Protein AF-R5MRR4-F1 (afdb_monomer_lite)

Secondary structure (DSSP, 8-state):
----GGG-S-TTS-------SSGGGS--SS-TTTS----SS---B--HHHHHHHT-SSS----STT--SS-EEEEEE---BTTB--EEEE-TTS---S-----TTPEE-B-----GGGEEE--SBTTB--EE---

pLDDT: mean 78.85, std 11.46, range [45.41, 94.5]

Structure (mmCIF, N/CA/C/O backbone):
data_AF-R5MRR4-F1
#
_entry.id   AF-R5MRR4-F1
#
loop_
_atom_site.group_PDB
_atom_site.id
_atom_site.type_symbol
_atom_site.label_atom_id
_atom_site.label_alt_id
_atom_site.label_comp_id
_atom_site.label_asym_id
_atom_site.label_entity_id
_atom_site.label_seq_id
_atom_site.pdbx_PDB_ins_code
_atom_site.Cartn_x
_atom_site.Cartn_y
_atom_site.Cartn_z
_atom_site.occupancy
_atom_site.B_iso_or_equiv
_atom_site.auth_seq_id
_atom_site.auth_comp_id
_atom_site.auth_asym_id
_atom_site.auth_atom_id
_atom_site.pdbx_PDB_model_num
ATOM 1 N N . MET A 1 1 ? 15.800 11.449 7.506 1.00 45.41 1 MET A N 1
ATOM 2 C CA . MET A 1 1 ? 15.275 10.850 6.259 1.00 45.41 1 MET A CA 1
ATOM 3 C C . MET A 1 1 ? 14.765 9.466 6.618 1.00 45.41 1 MET A C 1
ATOM 5 O O . MET A 1 1 ? 15.550 8.701 7.168 1.00 45.41 1 MET A O 1
ATOM 9 N N . ALA A 1 2 ? 13.479 9.173 6.418 1.00 48.56 2 ALA A N 1
ATOM 10 C CA . ALA A 1 2 ? 12.954 7.832 6.671 1.00 48.56 2 ALA A CA 1
ATOM 11 C C . ALA A 1 2 ? 13.490 6.893 5.582 1.00 48.56 2 ALA A C 1
ATOM 13 O O . ALA A 1 2 ? 13.188 7.091 4.407 1.00 48.56 2 ALA A O 1
ATOM 14 N N . ARG A 1 3 ? 14.345 5.940 5.970 1.00 58.59 3 ARG A N 1
ATOM 15 C CA . ARG A 1 3 ? 14.854 4.900 5.073 1.00 58.59 3 ARG A CA 1
ATOM 16 C C . ARG A 1 3 ? 13.958 3.682 5.216 1.00 58.59 3 ARG A C 1
ATOM 18 O O . ARG A 1 3 ? 13.829 3.166 6.322 1.00 58.59 3 ARG A O 1
ATOM 25 N N . GLY A 1 4 ? 13.326 3.278 4.124 1.00 64.81 4 GLY A N 1
ATOM 26 C CA . GLY A 1 4 ? 12.414 2.137 4.100 1.00 64.81 4 GLY A CA 1
ATOM 27 C C . GLY A 1 4 ? 12.980 0.971 3.292 1.00 64.81 4 GLY A C 1
ATOM 28 O O . GLY A 1 4 ? 14.066 1.090 2.718 1.00 64.81 4 GLY A O 1
ATOM 29 N N . PRO A 1 5 ? 12.234 -0.140 3.201 1.00 67.88 5 PRO A N 1
ATOM 30 C CA . PRO A 1 5 ? 12.628 -1.306 2.431 1.00 67.88 5 PRO A CA 1
ATOM 31 C C . PRO A 1 5 ? 13.101 -1.011 0.987 1.00 67.88 5 PRO A C 1
ATOM 33 O O . PRO A 1 5 ? 14.121 -1.491 0.510 1.00 67.88 5 PRO A O 1
ATOM 36 N N . TRP A 1 6 ? 12.442 -0.066 0.333 1.00 67.25 6 TRP A N 1
ATOM 37 C CA . TRP A 1 6 ? 12.743 0.470 -1.007 1.00 67.25 6 TRP A CA 1
ATOM 38 C C . TRP A 1 6 ? 14.176 0.978 -1.203 1.00 67.25 6 TRP A C 1
ATOM 40 O O . TRP A 1 6 ? 14.646 1.043 -2.335 1.00 67.25 6 TRP A O 1
ATOM 50 N N . ASP A 1 7 ? 14.853 1.394 -0.127 1.00 65.25 7 ASP A N 1
ATOM 51 C CA . ASP A 1 7 ? 16.182 2.016 -0.186 1.00 65.25 7 ASP A CA 1
ATOM 52 C C . ASP A 1 7 ? 17.320 0.988 0.006 1.00 65.25 7 ASP A C 1
ATOM 54 O O . ASP A 1 7 ? 18.492 1.363 0.130 1.00 65.25 7 ASP A O 1
ATOM 58 N N . GLY A 1 8 ? 16.979 -0.304 0.093 1.00 64.81 8 GLY A N 1
ATOM 59 C CA . GLY A 1 8 ? 17.925 -1.413 0.199 1.00 64.81 8 GLY A CA 1
ATOM 60 C C . GLY A 1 8 ? 18.519 -1.835 -1.148 1.00 64.81 8 GLY A C 1
ATOM 61 O O . GLY A 1 8 ? 17.961 -1.588 -2.213 1.00 64.81 8 GLY A O 1
ATOM 62 N N . SER A 1 9 ? 19.663 -2.521 -1.109 1.00 62.00 9 SER A N 1
ATOM 63 C CA . SER A 1 9 ? 20.333 -3.074 -2.296 1.00 62.00 9 SER A CA 1
ATOM 64 C C . SER A 1 9 ? 20.010 -4.552 -2.557 1.00 62.00 9 SER A C 1
ATOM 66 O O . SER A 1 9 ? 20.536 -5.131 -3.505 1.00 62.00 9 SER A O 1
ATOM 68 N N . SER A 1 10 ? 19.191 -5.203 -1.723 1.00 63.00 10 SER A N 1
ATOM 69 C CA . SER A 1 10 ? 18.895 -6.637 -1.839 1.00 63.00 10 SER A CA 1
ATOM 70 C C . SER A 1 10 ? 17.431 -6.937 -1.531 1.00 63.00 10 SER A C 1
ATOM 72 O O . SER A 1 10 ? 17.015 -6.972 -0.372 1.00 63.00 10 SER A O 1
ATOM 74 N N . TYR A 1 11 ? 16.669 -7.186 -2.594 1.00 56.47 11 TYR A N 1
ATOM 75 C CA . TYR A 1 11 ? 15.309 -7.711 -2.531 1.00 56.47 11 TYR A CA 1
ATOM 76 C C . TYR A 1 11 ? 15.333 -9.081 -1.825 1.00 56.47 11 TYR A C 1
ATOM 78 O O . TYR A 1 11 ? 16.017 -9.994 -2.284 1.00 56.47 11 TYR A O 1
ATOM 86 N N . GLY A 1 12 ? 14.653 -9.214 -0.680 1.00 56.34 12 GLY A N 1
ATOM 87 C CA . GLY A 1 12 ? 14.533 -10.479 0.066 1.00 56.34 12 GLY A CA 1
ATOM 88 C C . GLY A 1 12 ? 15.376 -10.624 1.342 1.00 56.34 12 GLY A C 1
ATOM 89 O O . GLY A 1 12 ? 15.115 -11.541 2.113 1.00 56.34 12 GLY A O 1
ATOM 90 N N . ASN A 1 13 ? 16.320 -9.719 1.632 1.00 59.84 13 ASN A N 1
ATOM 91 C CA . ASN A 1 13 ? 17.031 -9.689 2.927 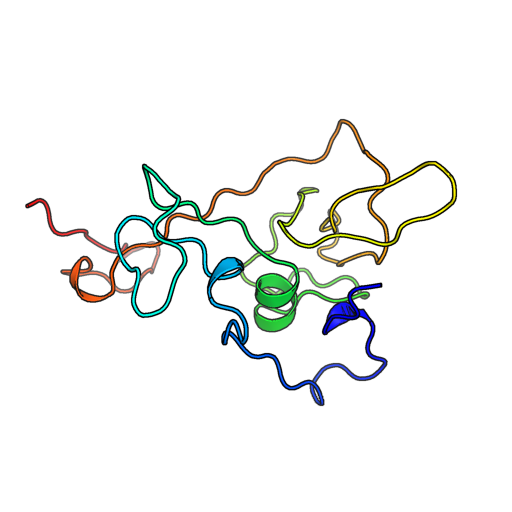1.00 59.84 13 ASN A CA 1
ATOM 92 C C . ASN A 1 13 ? 16.526 -8.553 3.832 1.00 59.84 13 ASN A C 1
ATOM 94 O O . ASN A 1 13 ? 17.285 -7.910 4.556 1.00 59.84 13 ASN A O 1
ATOM 98 N N . MET A 1 14 ? 15.237 -8.240 3.706 1.00 64.88 14 MET A N 1
ATOM 99 C CA . MET A 1 14 ? 14.631 -7.077 4.326 1.00 64.88 14 MET A CA 1
ATOM 100 C C . MET A 1 14 ? 13.556 -7.490 5.306 1.00 64.88 14 MET A C 1
ATOM 102 O O . MET A 1 14 ? 12.543 -8.074 4.926 1.00 64.88 14 MET A O 1
ATOM 106 N N . THR A 1 15 ? 13.772 -7.156 6.571 1.00 67.19 15 THR A N 1
ATOM 107 C CA . THR A 1 15 ? 12.759 -7.332 7.604 1.00 67.19 15 THR A CA 1
ATOM 108 C C . THR A 1 15 ? 11.761 -6.187 7.493 1.00 67.19 15 THR A C 1
ATOM 110 O O . THR A 1 15 ? 12.024 -5.080 7.961 1.00 67.19 15 THR A O 1
ATOM 113 N N . VAL A 1 16 ? 10.626 -6.441 6.845 1.00 66.56 16 VAL A N 1
ATOM 114 C CA . VAL A 1 16 ? 9.477 -5.530 6.882 1.00 66.56 16 VAL A CA 1
ATOM 115 C C . VAL A 1 16 ? 8.691 -5.826 8.156 1.00 66.56 16 VAL A C 1
ATOM 117 O O . VAL A 1 16 ? 8.388 -6.985 8.438 1.00 66.56 16 VAL A O 1
ATOM 120 N N . SER A 1 17 ? 8.384 -4.792 8.938 1.00 70.44 17 SER A N 1
ATOM 121 C CA . SER A 1 17 ? 7.574 -4.924 10.147 1.00 70.44 17 SER A CA 1
ATOM 122 C C . SER A 1 17 ? 6.334 -4.052 10.048 1.00 70.44 17 SER A C 1
ATOM 124 O O . SER A 1 17 ? 6.433 -2.866 9.760 1.00 70.44 17 SER A O 1
ATOM 126 N N . PHE A 1 18 ? 5.181 -4.629 10.372 1.00 70.88 18 PHE A N 1
ATOM 127 C CA . PHE A 1 18 ? 3.918 -3.904 10.532 1.00 70.88 18 PHE A CA 1
ATOM 128 C C . PHE A 1 18 ? 3.728 -3.350 11.951 1.00 70.88 18 PHE A C 1
ATOM 130 O O . PHE A 1 18 ? 2.624 -2.983 12.346 1.00 70.88 18 PHE A O 1
ATOM 137 N N . THR A 1 19 ? 4.788 -3.335 12.759 1.00 74.25 19 THR A N 1
ATOM 138 C CA . THR A 1 19 ? 4.733 -2.799 14.118 1.00 74.25 19 THR A CA 1
ATOM 139 C C . THR A 1 19 ? 5.020 -1.306 14.107 1.00 74.25 19 THR A C 1
ATOM 141 O O . THR A 1 19 ? 6.112 -0.896 13.713 1.00 74.25 19 THR A O 1
ATOM 144 N N . CYS A 1 20 ? 4.097 -0.503 14.627 1.00 73.12 20 CYS A N 1
ATOM 145 C CA . CYS A 1 20 ? 4.362 0.892 14.965 1.00 73.12 20 CYS A CA 1
ATOM 146 C C . CYS A 1 20 ? 5.041 0.940 16.347 1.00 73.12 20 CYS A C 1
ATOM 148 O O . CYS A 1 20 ? 4.392 0.610 17.340 1.00 73.12 20 CYS A O 1
ATOM 150 N N . PRO A 1 21 ? 6.333 1.310 16.452 1.00 80.69 21 PRO A N 1
ATOM 151 C CA . PRO A 1 21 ? 7.014 1.385 17.747 1.00 80.69 21 PRO A CA 1
ATOM 152 C C . PRO A 1 21 ? 6.512 2.561 18.591 1.00 80.69 21 PRO A C 1
ATOM 154 O O . PRO A 1 21 ? 6.629 2.536 19.813 1.00 80.69 21 PRO A O 1
ATOM 157 N N . GLN A 1 22 ? 5.972 3.590 17.938 1.00 83.38 22 GLN A N 1
ATOM 158 C CA . GLN A 1 22 ? 5.351 4.736 18.577 1.00 83.38 22 GLN A CA 1
ATOM 159 C C . GLN A 1 22 ? 3.841 4.691 18.351 1.00 83.38 22 GLN A C 1
ATOM 161 O O . GLN A 1 22 ? 3.359 4.484 17.238 1.00 83.38 22 GLN A O 1
ATOM 166 N N . GLN A 1 23 ? 3.088 4.898 19.425 1.00 84.56 23 GLN A N 1
ATOM 167 C CA . GLN A 1 23 ? 1.634 4.785 19.406 1.00 84.56 23 GLN A CA 1
ATOM 168 C C . GLN A 1 23 ? 0.956 5.897 18.589 1.00 84.56 23 GLN A C 1
ATOM 170 O O . GLN A 1 23 ? -0.098 5.675 17.995 1.00 84.56 23 GLN A O 1
ATOM 175 N N . ASN A 1 24 ? 1.568 7.084 18.520 1.00 86.50 24 ASN A N 1
ATOM 176 C CA . ASN A 1 24 ? 1.085 8.208 17.713 1.00 86.50 24 ASN A CA 1
ATOM 177 C C . ASN A 1 24 ? 1.092 7.911 16.201 1.00 86.50 24 ASN A C 1
ATOM 179 O O . ASN A 1 24 ? 0.290 8.508 15.485 1.00 86.50 24 ASN A O 1
ATOM 183 N N . ASP A 1 25 ? 1.929 6.976 15.742 1.00 81.44 25 ASP A N 1
ATOM 184 C CA . ASP A 1 25 ? 2.042 6.573 14.334 1.00 81.44 25 ASP A CA 1
ATOM 185 C C . ASP A 1 25 ? 1.028 5.478 13.940 1.00 81.44 25 ASP A C 1
ATOM 187 O O . ASP A 1 25 ? 0.841 5.190 12.757 1.00 81.44 25 ASP A O 1
ATOM 191 N N . ALA A 1 26 ? 0.335 4.879 14.916 1.00 85.38 26 ALA A N 1
ATOM 192 C CA . ALA A 1 26 ? -0.719 3.892 14.699 1.00 85.38 26 ALA A CA 1
ATOM 193 C C . ALA A 1 26 ? -2.099 4.572 14.656 1.00 85.38 26 ALA A C 1
ATOM 195 O O . ALA A 1 26 ? -2.816 4.668 15.658 1.00 85.38 26 ALA A O 1
ATOM 196 N N . PHE A 1 27 ? -2.477 5.055 13.471 1.00 84.38 27 PHE A N 1
ATOM 197 C CA . PHE A 1 27 ? -3.758 5.728 13.251 1.00 84.38 27 PHE A CA 1
ATOM 198 C C . PHE A 1 27 ? -4.943 4.778 13.429 1.00 84.38 27 PHE A C 1
ATOM 200 O O . PHE A 1 27 ? -5.120 3.819 12.681 1.00 84.38 27 PHE A O 1
ATOM 207 N N . THR A 1 28 ? -5.772 5.059 14.429 1.00 86.44 28 THR A N 1
ATOM 208 C CA . THR A 1 28 ? -6.913 4.217 14.814 1.00 86.44 28 THR A CA 1
ATOM 209 C C . THR A 1 28 ? -8.116 5.080 15.172 1.00 86.44 28 THR A C 1
ATOM 211 O O . THR A 1 28 ? -7.983 6.283 15.389 1.00 86.44 28 THR A O 1
ATOM 214 N N . VAL A 1 29 ? -9.303 4.467 15.207 1.00 89.38 29 VAL A N 1
ATOM 215 C CA . VAL A 1 29 ? -10.548 5.165 15.563 1.00 89.38 29 VAL A CA 1
ATOM 216 C C . VAL A 1 29 ? -10.680 5.297 17.077 1.00 89.38 29 VAL A C 1
ATOM 218 O O . VAL A 1 29 ? -10.579 6.389 17.613 1.00 89.38 29 VAL A O 1
ATOM 221 N N . SER A 1 30 ? -10.859 4.178 17.783 1.00 89.50 30 SER A N 1
ATOM 222 C CA . SER A 1 30 ? -11.075 4.164 19.238 1.00 89.50 30 SER A CA 1
ATOM 223 C C . SER A 1 30 ? -10.018 3.384 20.025 1.00 89.50 30 SER A C 1
ATOM 225 O O . SER A 1 30 ? -10.063 3.376 21.253 1.00 89.50 30 SER A O 1
ATOM 227 N N . ASP A 1 31 ? -9.067 2.727 19.351 1.00 87.81 31 ASP A N 1
ATOM 228 C CA . ASP A 1 31 ? -8.017 1.953 20.019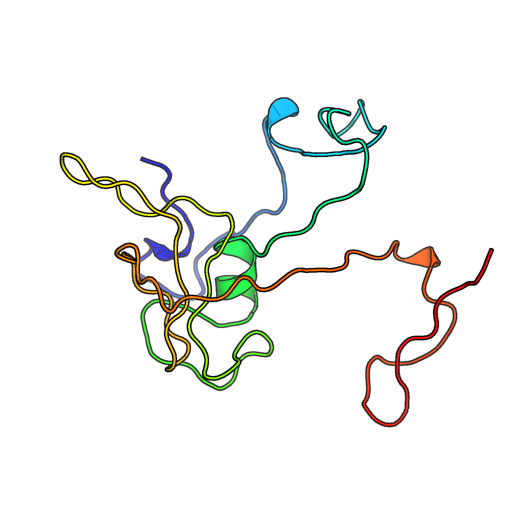 1.00 87.81 31 ASP A CA 1
ATOM 229 C C . ASP A 1 31 ? -6.899 2.872 20.526 1.00 87.81 31 ASP A C 1
ATOM 231 O O . ASP A 1 31 ? -5.982 3.230 19.793 1.00 87.81 31 ASP A O 1
ATOM 235 N N . THR A 1 32 ? -6.961 3.215 21.809 1.00 90.69 32 THR A N 1
ATOM 236 C CA . THR A 1 32 ? -5.927 3.978 22.523 1.00 90.69 32 THR A CA 1
ATOM 237 C C . THR A 1 32 ? -4.963 3.091 23.313 1.00 90.69 32 THR A C 1
ATOM 239 O O . THR A 1 32 ? -4.172 3.598 24.107 1.00 90.69 32 THR A O 1
ATOM 242 N N . SER A 1 33 ? -5.008 1.768 23.122 1.00 90.19 33 SER A N 1
ATOM 243 C CA . SER A 1 33 ? -4.048 0.829 23.715 1.00 90.19 33 SER A CA 1
ATOM 244 C C . SER A 1 33 ? -2.927 0.476 22.743 1.00 90.19 33 SER A C 1
ATOM 246 O O . SER A 1 33 ? -1.791 0.299 23.175 1.00 90.19 33 SER A O 1
ATOM 248 N N . LYS A 1 34 ? -3.247 0.327 21.454 1.00 84.25 34 LYS A N 1
ATOM 249 C CA . LYS A 1 34 ? -2.289 0.021 20.382 1.00 84.25 34 LYS A CA 1
ATOM 250 C C . LYS A 1 34 ? -2.115 1.174 19.396 1.00 84.25 34 LYS A C 1
ATOM 252 O O . LYS A 1 34 ? -1.135 1.174 18.658 1.00 84.25 34 LYS A O 1
ATOM 257 N N . GLY A 1 35 ? -3.038 2.138 19.376 1.00 88.12 35 GLY A N 1
ATOM 258 C CA . GLY A 1 35 ? -3.015 3.268 18.451 1.00 88.12 35 GLY A CA 1
ATOM 259 C C . GLY A 1 35 ? -3.353 4.608 19.090 1.00 88.12 35 GLY A C 1
ATOM 260 O O . GLY A 1 35 ? -3.429 4.735 20.311 1.00 88.12 35 GLY A O 1
ATOM 261 N N . ASN A 1 36 ? -3.495 5.633 18.255 1.00 91.12 36 ASN A N 1
ATOM 262 C CA . ASN A 1 36 ? -3.655 7.018 18.690 1.00 91.12 36 ASN A CA 1
ATOM 263 C C . ASN A 1 36 ? -5.108 7.485 18.897 1.00 91.12 36 ASN A C 1
ATOM 265 O O . ASN A 1 36 ? -5.298 8.601 19.373 1.00 91.12 36 ASN A O 1
ATOM 269 N N . GLY A 1 37 ? -6.119 6.682 18.540 1.00 91.50 37 GLY A N 1
ATOM 270 C CA . GLY A 1 37 ? -7.541 7.030 18.678 1.00 91.50 37 GLY A CA 1
ATOM 271 C C . GLY A 1 37 ? -7.965 8.340 17.994 1.00 91.50 37 GLY A C 1
ATOM 272 O O . GLY A 1 37 ? -8.924 8.975 18.424 1.00 91.50 37 GLY A O 1
ATOM 273 N N . ALA A 1 38 ? -7.212 8.803 16.992 1.00 91.25 38 ALA A N 1
ATOM 274 C CA . ALA A 1 38 ? -7.376 10.140 16.422 1.00 91.25 38 ALA A CA 1
ATOM 275 C C . ALA A 1 38 ? -8.394 10.206 15.272 1.00 91.25 38 ALA A C 1
ATOM 277 O O . ALA A 1 38 ? -8.758 11.298 14.834 1.00 91.25 38 ALA A O 1
ATOM 278 N N . LEU A 1 39 ? -8.814 9.062 14.727 1.00 87.12 39 LEU A N 1
ATOM 279 C CA . LEU A 1 39 ? -9.636 9.018 13.523 1.00 87.12 39 LEU A CA 1
ATOM 280 C C . LEU A 1 39 ? -11.132 8.941 13.842 1.00 87.12 39 LEU A C 1
ATOM 282 O O . LEU A 1 39 ? -11.558 8.158 14.679 1.00 87.12 39 LEU A O 1
ATOM 286 N N . THR A 1 40 ? -11.962 9.655 13.080 1.00 89.12 40 THR A N 1
ATOM 287 C CA . THR A 1 40 ? -13.422 9.434 13.086 1.00 89.12 40 THR A CA 1
ATOM 288 C C . THR A 1 40 ? -13.809 8.151 12.340 1.00 89.12 40 THR A C 1
ATOM 290 O O . THR A 1 40 ? -14.758 7.472 12.719 1.00 89.12 40 THR A O 1
ATOM 293 N N . TYR A 1 41 ? -13.062 7.803 11.286 1.00 81.62 41 TYR A N 1
ATOM 294 C CA . TYR A 1 41 ? -13.291 6.632 10.433 1.00 81.62 41 TYR A CA 1
ATOM 295 C C . TYR A 1 41 ? -11.971 5.913 10.156 1.00 81.62 41 TYR A C 1
ATOM 297 O O . TYR A 1 41 ? -10.942 6.584 10.052 1.00 81.62 41 TYR A O 1
ATOM 305 N N . PRO A 1 42 ? -11.963 4.576 9.996 1.00 74.62 42 PRO A N 1
ATOM 306 C CA . PRO A 1 42 ? -10.748 3.883 9.598 1.00 74.62 42 PRO A CA 1
ATOM 307 C C . PRO A 1 42 ? -10.322 4.378 8.213 1.00 74.62 42 PRO A C 1
ATOM 309 O O . PRO A 1 42 ? -11.122 4.396 7.278 1.00 74.62 42 PRO A O 1
ATOM 312 N N . ILE A 1 43 ? -9.058 4.770 8.079 1.00 72.88 43 ILE A N 1
ATOM 313 C CA . ILE A 1 43 ? -8.456 5.101 6.787 1.00 72.88 43 ILE A CA 1
ATOM 314 C C . ILE A 1 43 ? -7.360 4.085 6.483 1.00 72.88 43 ILE A C 1
ATOM 316 O O . ILE A 1 43 ? -6.567 3.732 7.353 1.00 72.88 43 ILE A O 1
ATOM 320 N N . GLY A 1 44 ? -7.334 3.597 5.245 1.00 72.44 44 GLY A N 1
ATOM 321 C CA . GLY A 1 44 ? -6.279 2.738 4.725 1.00 72.44 44 GLY A CA 1
ATOM 322 C C . GLY A 1 44 ? -5.736 3.340 3.438 1.00 72.44 44 GLY A C 1
ATOM 323 O O . GLY A 1 44 ? -6.465 3.479 2.454 1.00 72.44 44 GLY A O 1
ATOM 324 N N . LEU A 1 45 ? -4.458 3.704 3.438 1.00 77.81 45 LEU A N 1
ATOM 325 C CA . LEU A 1 45 ? -3.729 4.069 2.230 1.00 77.81 45 LEU A CA 1
ATOM 326 C C . LEU A 1 45 ? -2.518 3.148 2.133 1.00 77.81 45 LEU A C 1
ATOM 328 O O . LEU A 1 45 ? -1.849 2.924 3.139 1.00 77.81 45 LEU A O 1
ATOM 332 N N . LEU A 1 46 ? -2.250 2.623 0.936 1.00 87.25 46 LEU A N 1
ATOM 333 C CA . LEU A 1 46 ? -1.078 1.780 0.704 1.00 87.25 46 LEU A CA 1
ATOM 334 C C . LEU A 1 46 ? 0.172 2.553 1.102 1.00 87.25 46 LEU A C 1
ATOM 336 O O . LEU A 1 46 ? 0.420 3.639 0.579 1.00 87.25 46 LEU A O 1
ATOM 340 N N . SER A 1 47 ? 0.950 2.005 2.022 1.00 85.44 47 SER A N 1
ATOM 341 C CA . SER A 1 47 ? 2.294 2.483 2.301 1.00 85.44 47 SER A CA 1
ATOM 342 C C . SER A 1 47 ? 3.235 2.079 1.167 1.00 85.44 47 SER A C 1
ATOM 344 O O . SER A 1 47 ? 2.867 1.325 0.267 1.00 85.44 47 SER A O 1
ATOM 346 N N . GLY A 1 48 ? 4.465 2.587 1.212 1.00 83.19 48 GLY A N 1
ATOM 347 C CA . GLY A 1 48 ? 5.579 1.946 0.537 1.00 83.19 48 GLY A CA 1
ATOM 348 C C . GLY A 1 48 ? 5.544 0.471 0.898 1.00 83.19 48 GLY A C 1
ATOM 349 O O . GLY A 1 48 ? 5.255 -0.314 0.013 1.00 83.19 48 GLY A O 1
ATOM 350 N N . ASP A 1 49 ? 5.730 0.128 2.179 1.00 81.50 49 ASP A N 1
ATOM 351 C CA . ASP A 1 49 ? 5.871 -1.228 2.761 1.00 81.50 49 ASP A CA 1
ATOM 352 C C . ASP A 1 49 ? 4.936 -2.291 2.184 1.00 81.50 49 ASP A C 1
ATOM 354 O O . ASP A 1 49 ? 5.402 -3.367 1.789 1.00 81.50 49 ASP A O 1
ATOM 358 N N . ASP A 1 50 ? 3.672 -1.945 1.975 1.00 85.56 50 ASP A N 1
ATOM 359 C CA . ASP A 1 50 ? 2.686 -2.823 1.341 1.00 85.56 50 ASP A CA 1
ATOM 360 C C . ASP A 1 50 ? 3.060 -3.221 -0.100 1.00 85.56 50 ASP A C 1
ATOM 362 O O . ASP A 1 50 ? 2.839 -4.353 -0.531 1.00 85.56 50 ASP A O 1
ATOM 366 N N . ILE A 1 51 ? 3.670 -2.311 -0.856 1.00 88.75 51 ILE A N 1
ATOM 367 C CA . ILE A 1 51 ? 4.055 -2.500 -2.256 1.00 88.75 51 ILE A CA 1
ATOM 368 C C . ILE A 1 51 ? 5.230 -3.477 -2.404 1.00 88.75 51 ILE A C 1
ATOM 370 O O . ILE A 1 51 ? 5.177 -4.349 -3.267 1.00 88.75 51 ILE A O 1
ATOM 374 N N . THR A 1 52 ? 6.262 -3.395 -1.559 1.00 85.94 52 THR A N 1
ATOM 375 C CA . THR A 1 52 ? 7.446 -4.301 -1.579 1.00 85.94 52 THR A CA 1
ATOM 376 C C . THR A 1 52 ? 6.992 -5.685 -1.230 1.00 85.94 52 THR A C 1
ATOM 378 O O . THR A 1 52 ? 7.374 -6.633 -1.914 1.00 85.94 52 THR A O 1
ATOM 381 N N . LEU A 1 53 ? 6.155 -5.791 -0.197 1.00 85.38 53 LEU A N 1
ATOM 382 C CA . LEU A 1 53 ? 5.588 -7.064 0.212 1.00 85.38 53 LEU A CA 1
ATOM 383 C C . LEU A 1 53 ? 4.713 -7.675 -0.880 1.00 85.38 53 LEU A C 1
ATOM 385 O O . LEU A 1 53 ? 4.723 -8.890 -1.049 1.00 85.38 53 LEU A O 1
ATOM 389 N N . ALA A 1 54 ? 4.004 -6.854 -1.655 1.00 87.94 54 ALA A N 1
ATOM 390 C CA . ALA A 1 54 ? 3.270 -7.338 -2.815 1.00 87.94 54 ALA A CA 1
ATOM 391 C C . ALA A 1 54 ? 4.190 -7.786 -3.962 1.00 87.94 54 ALA A C 1
ATOM 393 O O . ALA A 1 54 ? 3.816 -8.695 -4.698 1.00 87.94 54 ALA A O 1
ATOM 394 N N . GLY A 1 55 ? 5.364 -7.170 -4.126 1.00 88.94 55 GLY A N 1
ATOM 395 C CA . GLY A 1 55 ? 6.316 -7.496 -5.190 1.00 88.94 55 GLY A CA 1
ATOM 396 C C . GLY A 1 55 ? 6.925 -6.297 -5.924 1.00 88.94 55 GLY A C 1
ATOM 397 O O . GLY A 1 55 ? 7.796 -6.484 -6.773 1.00 88.94 55 GLY A O 1
ATOM 398 N N . GLY A 1 56 ? 6.474 -5.074 -5.645 1.00 88.81 56 GLY A N 1
ATOM 399 C CA . GLY A 1 56 ? 6.963 -3.858 -6.297 1.00 88.81 56 GLY A CA 1
ATOM 400 C C . GLY A 1 56 ? 8.251 -3.325 -5.662 1.00 88.81 56 GLY A C 1
ATOM 401 O O . GLY A 1 56 ? 8.357 -3.219 -4.447 1.00 88.81 56 GLY A O 1
ATOM 402 N N . TRP A 1 57 ? 9.232 -2.961 -6.484 1.00 86.81 57 TRP A N 1
ATOM 403 C CA . TRP A 1 57 ? 10.519 -2.399 -6.050 1.00 86.81 57 TRP A CA 1
ATOM 404 C C . TRP A 1 57 ? 11.048 -1.441 -7.134 1.00 86.81 57 TRP A C 1
ATOM 406 O O . TRP A 1 57 ? 10.309 -1.039 -8.020 1.00 86.81 57 TRP A O 1
ATOM 416 N N . ASN A 1 58 ? 12.325 -1.071 -7.126 1.00 82.62 58 ASN A N 1
ATOM 417 C CA . ASN A 1 58 ? 12.958 -0.205 -8.129 1.00 82.62 58 ASN A CA 1
ATOM 418 C C . ASN A 1 58 ? 12.893 -0.692 -9.594 1.00 82.62 58 ASN A C 1
ATOM 420 O O . ASN A 1 58 ? 13.083 0.118 -10.495 1.00 82.62 58 ASN A O 1
ATOM 424 N N . SER A 1 59 ? 12.668 -1.983 -9.834 1.00 86.69 59 SER A N 1
ATOM 425 C CA . SER A 1 59 ? 12.636 -2.576 -11.171 1.00 86.69 59 SER A CA 1
ATOM 426 C C . SER A 1 59 ? 11.194 -2.776 -11.611 1.00 86.69 59 SER A C 1
ATOM 428 O O . SER A 1 59 ? 10.324 -3.050 -10.782 1.00 86.69 59 SER A O 1
ATOM 430 N N . ALA A 1 60 ? 10.948 -2.649 -12.915 1.00 91.00 60 ALA A N 1
ATOM 431 C CA . ALA A 1 60 ? 9.640 -2.919 -13.493 1.00 91.00 60 ALA A CA 1
ATOM 432 C C . ALA A 1 60 ? 9.174 -4.331 -13.108 1.00 91.00 60 ALA A C 1
ATOM 434 O O . ALA A 1 60 ? 9.907 -5.310 -13.268 1.00 91.00 60 ALA A O 1
ATOM 435 N N . ASN A 1 61 ? 7.955 -4.421 -12.590 1.00 92.31 61 ASN A N 1
ATOM 436 C CA . ASN A 1 61 ? 7.325 -5.679 -12.229 1.00 92.31 61 ASN A CA 1
ATOM 437 C C . ASN A 1 61 ? 5.820 -5.536 -12.439 1.00 92.31 61 ASN A C 1
ATOM 439 O O . ASN A 1 61 ? 5.162 -4.752 -11.771 1.00 92.31 61 ASN A O 1
ATOM 443 N N . ASN A 1 62 ? 5.259 -6.307 -13.357 1.00 94.25 62 ASN A N 1
ATOM 444 C CA . ASN A 1 62 ? 3.826 -6.321 -13.645 1.00 94.25 62 ASN A CA 1
ATOM 445 C C . ASN A 1 62 ? 3.118 -7.564 -13.074 1.00 94.25 62 ASN A C 1
ATOM 447 O O . ASN A 1 62 ? 1.931 -7.760 -13.318 1.00 94.25 62 ASN A O 1
ATOM 451 N N . GLY A 1 63 ? 3.836 -8.405 -12.321 1.00 93.50 63 GLY A N 1
ATOM 452 C CA . GLY A 1 63 ? 3.342 -9.682 -11.806 1.00 93.50 63 GLY A CA 1
ATOM 453 C C . GLY A 1 63 ? 2.739 -9.635 -10.400 1.00 93.50 63 GLY A C 1
ATOM 454 O O . GLY A 1 63 ? 2.236 -10.654 -9.934 1.00 93.50 63 GLY A O 1
ATOM 455 N N . TYR A 1 64 ? 2.787 -8.495 -9.702 1.00 92.06 64 TYR A N 1
ATOM 456 C CA . TYR A 1 64 ? 2.267 -8.388 -8.336 1.00 92.06 64 TYR A CA 1
ATOM 457 C C . TYR A 1 64 ? 0.821 -7.889 -8.276 1.00 92.06 64 TYR A C 1
ATOM 459 O O . TYR A 1 64 ? 0.390 -7.079 -9.090 1.00 92.06 64 TYR A O 1
ATOM 467 N N . TYR A 1 65 ? 0.068 -8.316 -7.258 1.00 90.06 65 TYR A N 1
ATOM 468 C CA . TYR A 1 65 ? -1.380 -8.067 -7.168 1.00 90.06 65 TYR A CA 1
ATOM 469 C C . TYR A 1 65 ? -1.772 -6.584 -7.005 1.00 90.06 65 TYR A C 1
ATOM 471 O O . TYR A 1 65 ? -2.918 -6.209 -7.253 1.00 90.06 65 TYR A O 1
ATOM 479 N N . LEU A 1 66 ? -0.836 -5.722 -6.585 1.00 91.06 66 LEU A N 1
ATOM 480 C CA . LEU A 1 66 ? -1.054 -4.274 -6.496 1.00 91.06 66 LEU A CA 1
ATOM 481 C C . LEU A 1 66 ? -0.739 -3.530 -7.806 1.00 91.06 66 LEU A C 1
ATOM 483 O O . LEU A 1 66 ? -1.043 -2.335 -7.881 1.00 91.06 66 LEU A O 1
ATOM 487 N N . TYR A 1 67 ? -0.200 -4.203 -8.828 1.00 92.25 67 TYR A N 1
ATOM 488 C CA . TYR A 1 67 ? 0.023 -3.633 -10.156 1.00 92.25 67 TYR A CA 1
ATOM 489 C C . TYR A 1 67 ? -1.310 -3.283 -10.830 1.00 92.25 67 TYR A C 1
ATOM 491 O O . TYR A 1 67 ? -2.279 -4.035 -10.756 1.00 92.25 67 TYR A O 1
ATOM 499 N N . THR A 1 68 ? -1.376 -2.115 -11.474 1.00 90.50 68 THR A N 1
ATOM 500 C CA . THR A 1 68 ? -2.606 -1.638 -12.141 1.00 90.50 68 THR A CA 1
ATOM 501 C C . THR A 1 68 ? -2.376 -1.072 -13.539 1.00 90.50 68 THR A C 1
ATOM 503 O O . THR A 1 68 ? -3.336 -0.644 -14.175 1.00 90.50 68 THR A O 1
ATOM 506 N N . GLY A 1 69 ? -1.122 -0.990 -13.995 1.00 92.25 69 GLY A N 1
ATOM 507 C CA . GLY A 1 69 ? -0.750 -0.259 -15.211 1.00 92.25 69 GLY A CA 1
ATOM 508 C C . GLY A 1 69 ? -0.878 1.267 -15.117 1.00 92.25 69 GLY A C 1
ATOM 509 O O . GLY A 1 69 ? -0.557 1.953 -16.077 1.00 92.25 69 GLY A O 1
ATOM 510 N N . ASN A 1 70 ? -1.322 1.813 -13.980 1.00 90.25 70 ASN A N 1
ATOM 511 C CA . ASN A 1 70 ? -1.505 3.248 -13.772 1.00 90.25 70 ASN A CA 1
ATOM 512 C C . ASN A 1 70 ? -0.548 3.783 -12.709 1.00 90.25 70 ASN A C 1
ATOM 514 O O . ASN A 1 70 ? -0.189 3.074 -11.764 1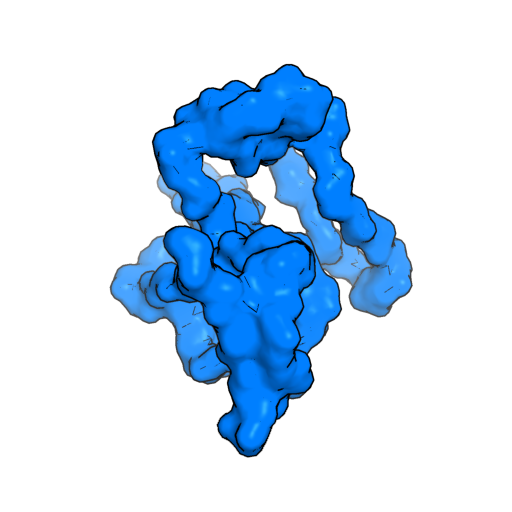.00 90.25 70 ASN A O 1
ATOM 518 N N . LYS A 1 71 ? -0.211 5.071 -12.816 1.00 88.56 71 LYS A N 1
ATOM 519 C CA . LYS A 1 71 ? 0.560 5.776 -11.793 1.00 88.56 71 LYS A CA 1
ATOM 520 C C . LYS A 1 71 ? -0.303 6.107 -10.570 1.00 88.56 71 LYS A C 1
ATOM 522 O O . LYS A 1 71 ? -1.375 6.697 -10.716 1.00 88.56 71 LYS A O 1
ATOM 527 N N . TYR A 1 72 ? 0.171 5.800 -9.361 1.00 88.69 72 TYR A N 1
ATOM 528 C CA . TYR A 1 72 ? -0.521 6.176 -8.117 1.00 88.69 72 TYR A CA 1
ATOM 529 C C . TYR A 1 72 ? 0.420 6.503 -6.953 1.00 88.69 72 TYR A C 1
ATOM 531 O O . TYR A 1 72 ? 1.569 6.065 -6.932 1.00 88.69 72 TYR A O 1
ATOM 539 N N . TRP A 1 73 ? -0.069 7.282 -5.984 1.00 87.38 73 TRP A N 1
ATOM 540 C CA . TRP A 1 73 ? 0.661 7.643 -4.761 1.00 87.38 73 TRP A CA 1
ATOM 541 C C . TRP A 1 73 ? 0.449 6.641 -3.625 1.00 87.38 73 TRP A C 1
ATOM 543 O O . TRP A 1 73 ? -0.631 6.069 -3.473 1.00 87.38 73 TRP A O 1
ATOM 553 N N . THR A 1 74 ? 1.475 6.495 -2.791 1.00 85.50 74 THR A N 1
ATOM 554 C CA . THR A 1 74 ? 1.430 5.782 -1.507 1.00 85.50 74 THR A CA 1
ATOM 555 C C . THR A 1 74 ? 1.399 6.774 -0.339 1.00 85.50 74 THR A C 1
ATOM 557 O O . THR A 1 74 ? 1.691 7.958 -0.502 1.00 85.50 74 THR A O 1
ATOM 560 N N . ALA A 1 75 ? 1.094 6.302 0.867 1.00 83.06 75 ALA A N 1
ATOM 561 C CA . ALA A 1 75 ? 1.162 7.091 2.095 1.00 83.06 75 ALA A CA 1
ATOM 562 C C . ALA A 1 75 ? 2.601 7.443 2.500 1.00 83.06 75 ALA A C 1
ATOM 564 O O . ALA A 1 75 ? 2.825 8.418 3.215 1.00 83.06 75 ALA A O 1
ATOM 565 N N . SER A 1 76 ? 3.590 6.664 2.052 1.00 80.88 76 SER A N 1
ATOM 566 C CA . SER A 1 76 ? 4.978 6.847 2.467 1.00 80.88 76 SER A CA 1
ATOM 567 C C . SER A 1 76 ? 5.588 8.101 1.859 1.00 80.88 76 SER A C 1
ATOM 569 O O . SER A 1 76 ? 5.453 8.369 0.664 1.00 80.88 76 SER A O 1
ATOM 571 N N . ALA A 1 77 ? 6.319 8.847 2.684 1.00 77.31 77 ALA A N 1
ATOM 572 C CA . ALA A 1 77 ? 7.122 9.968 2.221 1.00 77.31 77 ALA A CA 1
ATOM 573 C C . ALA A 1 77 ? 8.212 9.491 1.245 1.00 77.31 77 ALA A C 1
ATOM 575 O O . ALA A 1 77 ? 8.859 8.458 1.456 1.00 77.31 77 ALA A O 1
ATOM 576 N N . GLY A 1 78 ? 8.406 10.254 0.173 1.00 74.50 78 GLY A N 1
ATOM 577 C CA . GLY A 1 78 ? 9.541 10.130 -0.732 1.00 74.50 78 GLY A CA 1
ATOM 578 C C . GLY A 1 78 ? 10.745 10.948 -0.261 1.00 74.50 78 GLY A C 1
ATOM 579 O O . GLY A 1 78 ? 10.767 11.503 0.840 1.00 74.50 78 GLY A O 1
ATOM 580 N N . SER A 1 79 ? 11.770 11.026 -1.112 1.00 68.12 79 SER A N 1
ATOM 581 C CA . SER A 1 79 ? 12.938 11.881 -0.869 1.00 68.12 79 SER A CA 1
ATOM 582 C C . SER A 1 79 ? 12.563 13.373 -0.837 1.00 68.12 79 SER A C 1
ATOM 584 O O . SER A 1 79 ? 11.660 13.811 -1.548 1.00 68.12 79 SER A O 1
ATOM 586 N N . CYS A 1 80 ? 13.288 14.158 -0.034 1.00 59.59 80 CYS A N 1
ATOM 587 C CA . CYS A 1 80 ? 13.197 15.618 0.020 1.00 59.59 80 CYS A CA 1
ATOM 588 C C . CYS A 1 80 ? 14.470 16.212 -0.595 1.00 59.59 80 CYS A C 1
ATOM 590 O O . CYS A 1 80 ? 15.570 15.958 -0.106 1.00 59.59 80 CYS A O 1
ATOM 592 N N . THR A 1 81 ? 14.325 16.995 -1.665 1.00 64.12 81 THR A N 1
ATOM 593 C CA . THR A 1 81 ? 15.400 17.839 -2.222 1.00 64.12 81 THR A CA 1
ATOM 594 C C . THR A 1 81 ? 14.950 19.295 -2.143 1.00 64.12 81 THR A C 1
ATOM 596 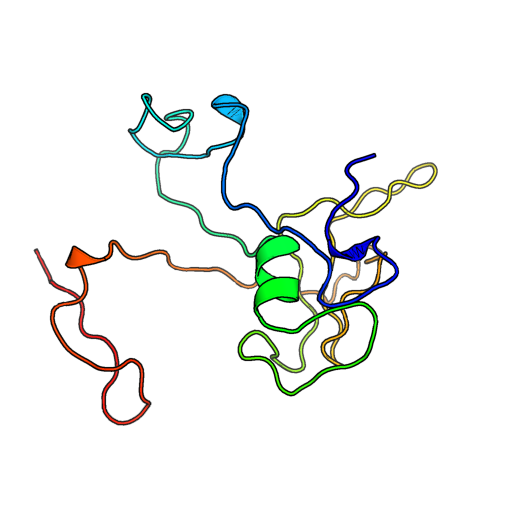O O . THR A 1 81 ? 13.751 19.545 -2.124 1.00 64.12 81 THR A O 1
ATOM 599 N N . ILE A 1 82 ? 15.892 20.242 -2.041 1.00 65.25 82 ILE A N 1
ATOM 600 C CA . ILE A 1 82 ? 15.664 21.681 -1.796 1.00 65.25 82 ILE A CA 1
ATOM 601 C C . ILE A 1 82 ? 14.376 22.189 -2.475 1.00 65.25 82 ILE A C 1
ATOM 603 O O . ILE A 1 82 ? 14.331 22.366 -3.689 1.00 65.25 82 ILE A O 1
ATOM 607 N N . GLY A 1 83 ? 13.334 22.413 -1.665 1.00 63.62 83 GLY A N 1
ATOM 608 C CA . GLY A 1 83 ? 12.055 23.000 -2.084 1.00 63.62 83 GLY A CA 1
ATOM 609 C C . GLY A 1 83 ? 10.982 22.037 -2.608 1.00 63.62 83 GLY A C 1
ATOM 610 O O . GLY A 1 83 ? 9.890 22.502 -2.917 1.00 63.62 83 GLY A O 1
ATOM 611 N N . ILE A 1 84 ? 11.243 20.727 -2.700 1.00 63.50 84 ILE A N 1
ATOM 612 C CA . ILE A 1 84 ? 10.298 19.739 -3.242 1.00 63.50 84 ILE A CA 1
ATOM 613 C C . ILE A 1 84 ? 10.181 18.541 -2.293 1.00 63.50 84 ILE A C 1
ATOM 615 O O . ILE A 1 84 ? 11.144 17.805 -2.057 1.00 63.50 84 ILE A O 1
ATOM 619 N N . THR A 1 85 ? 8.968 18.334 -1.779 1.00 67.00 85 THR A N 1
ATOM 620 C CA . THR A 1 85 ? 8.566 17.158 -1.003 1.00 67.00 85 THR A CA 1
ATOM 621 C C . THR A 1 85 ? 7.403 16.461 -1.701 1.00 67.00 85 THR A C 1
ATOM 623 O O . THR A 1 85 ? 6.567 17.100 -2.338 1.00 67.00 85 THR A O 1
ATOM 626 N N . GLY A 1 86 ? 7.350 15.136 -1.603 1.00 75.06 86 GLY A N 1
ATOM 627 C CA . GLY A 1 86 ? 6.277 14.348 -2.197 1.00 75.06 86 GLY A CA 1
ATOM 628 C C . GLY A 1 86 ? 6.191 12.959 -1.587 1.00 75.06 86 GLY A C 1
ATOM 629 O O . GLY A 1 86 ? 7.084 12.522 -0.856 1.00 75.06 86 GLY A O 1
ATOM 630 N N . ASN A 1 87 ? 5.100 12.265 -1.880 1.00 80.69 87 ASN A N 1
ATOM 631 C CA . ASN A 1 87 ? 4.915 10.867 -1.521 1.00 80.69 87 ASN A CA 1
ATOM 632 C C . ASN A 1 87 ? 5.695 9.949 -2.475 1.00 80.69 87 ASN A C 1
ATOM 634 O O . ASN A 1 87 ? 6.065 10.344 -3.580 1.00 80.69 87 ASN A O 1
ATOM 638 N N . ARG A 1 88 ? 5.933 8.696 -2.084 1.00 81.56 88 ARG A N 1
ATOM 639 C CA . ARG A 1 88 ? 6.398 7.674 -3.031 1.00 81.56 88 ARG A CA 1
ATOM 640 C C . ARG A 1 88 ? 5.266 7.340 -4.001 1.00 81.56 88 ARG A C 1
ATOM 642 O O . ARG A 1 88 ? 4.112 7.225 -3.582 1.00 81.56 88 ARG A O 1
ATOM 649 N N . SER A 1 89 ? 5.595 7.177 -5.280 1.00 86.12 89 SER A N 1
ATOM 650 C CA . SER A 1 89 ? 4.647 6.772 -6.325 1.00 86.12 89 SER A CA 1
ATOM 651 C C . SER A 1 89 ? 5.016 5.433 -6.932 1.00 86.12 89 SER A C 1
ATOM 653 O O . SER A 1 89 ? 6.193 5.087 -6.979 1.00 86.12 89 SER A O 1
ATOM 655 N N . ILE A 1 90 ? 4.016 4.755 -7.479 1.00 88.69 90 ILE A N 1
ATOM 656 C CA . ILE A 1 90 ? 4.168 3.580 -8.333 1.00 88.69 90 ILE A CA 1
ATOM 657 C C . ILE A 1 90 ? 4.030 4.019 -9.781 1.00 88.69 90 ILE A C 1
ATOM 659 O O . ILE A 1 90 ? 3.116 4.779 -10.089 1.00 88.69 90 ILE A O 1
ATOM 663 N N . SER A 1 91 ? 4.943 3.578 -10.641 1.00 88.75 91 SER A N 1
ATOM 664 C CA . SER A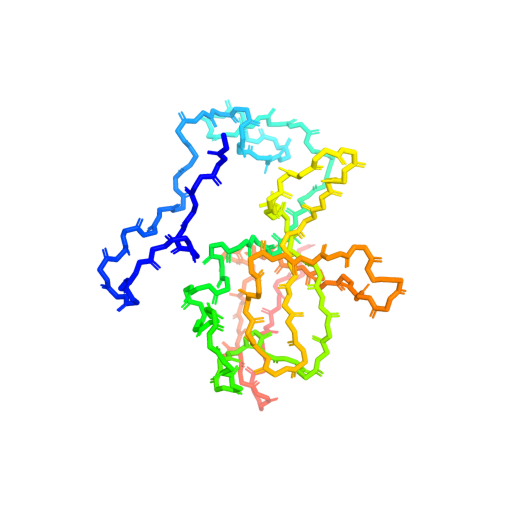 1 91 ? 4.954 3.858 -12.079 1.00 88.75 91 SER A CA 1
ATOM 665 C C . SER A 1 91 ? 4.031 2.913 -12.857 1.00 88.75 91 SER A C 1
ATOM 667 O O . SER A 1 91 ? 3.623 1.862 -12.367 1.00 88.75 91 SER A O 1
ATOM 669 N N . GLU A 1 92 ? 3.734 3.266 -14.107 1.00 90.69 92 GLU A N 1
ATOM 670 C CA . GLU A 1 92 ? 2.891 2.476 -15.025 1.00 90.69 92 GLU A CA 1
ATOM 671 C C . GLU A 1 92 ? 3.481 1.091 -15.360 1.00 90.69 92 GLU A C 1
ATOM 673 O O . GLU A 1 92 ? 2.748 0.155 -15.679 1.00 90.69 92 GLU A O 1
ATOM 678 N N . ASP A 1 93 ? 4.801 0.932 -15.230 1.00 91.75 93 ASP A N 1
ATOM 679 C CA . ASP A 1 93 ? 5.527 -0.338 -15.373 1.00 91.75 93 ASP A CA 1
ATOM 680 C C . ASP A 1 93 ? 5.585 -1.161 -14.067 1.00 91.75 93 ASP A C 1
ATOM 682 O O . ASP A 1 93 ? 6.192 -2.232 -14.017 1.00 91.75 93 ASP A O 1
ATOM 686 N N . GLY A 1 94 ? 4.957 -0.659 -12.999 1.00 90.75 94 GLY A N 1
ATOM 687 C CA . GLY A 1 94 ? 4.895 -1.296 -11.689 1.00 90.75 94 GLY A CA 1
ATOM 688 C C . GLY A 1 94 ? 6.133 -1.095 -10.816 1.00 90.75 94 GLY A C 1
ATOM 689 O O . GLY A 1 94 ? 6.147 -1.596 -9.691 1.00 90.75 94 GLY A O 1
ATOM 690 N N . SER A 1 95 ? 7.137 -0.345 -11.274 1.00 89.12 95 SER A N 1
ATOM 691 C CA . SER A 1 95 ? 8.272 0.038 -10.432 1.00 89.12 95 SER A CA 1
ATOM 692 C C . SER A 1 95 ? 7.868 1.061 -9.359 1.00 89.12 95 SER A C 1
ATOM 694 O O . SER A 1 95 ? 6.955 1.870 -9.537 1.00 89.12 95 SER A O 1
ATOM 696 N N . THR A 1 96 ? 8.566 1.037 -8.225 1.00 82.31 96 THR A N 1
ATOM 697 C CA . THR A 1 96 ? 8.524 2.021 -7.140 1.00 82.31 96 THR A CA 1
ATOM 698 C C . THR A 1 96 ? 9.732 2.956 -7.293 1.00 82.31 96 THR A C 1
ATOM 700 O O . THR A 1 96 ? 10.776 2.734 -6.664 1.00 82.31 96 THR A O 1
ATOM 703 N N . PRO A 1 97 ? 9.683 3.987 -8.150 1.00 65.88 97 PRO A N 1
ATOM 704 C CA . PRO A 1 97 ? 10.777 4.942 -8.224 1.00 65.88 97 PRO A CA 1
ATOM 705 C C . PRO A 1 97 ? 11.000 5.604 -6.856 1.00 65.88 97 PRO A C 1
ATOM 707 O O . PRO A 1 97 ? 10.055 5.960 -6.150 1.00 65.88 97 PRO A O 1
ATOM 710 N N . ASN A 1 98 ? 12.268 5.842 -6.503 1.00 62.88 98 ASN A N 1
ATOM 711 C CA . ASN A 1 98 ? 12.651 6.594 -5.295 1.00 62.88 98 ASN A CA 1
ATOM 712 C C . ASN A 1 98 ? 12.077 8.024 -5.256 1.00 62.88 98 ASN A C 1
ATOM 714 O O . ASN A 1 98 ? 12.130 8.696 -4.225 1.00 62.88 98 ASN A O 1
ATOM 718 N N . PHE A 1 99 ? 11.537 8.490 -6.381 1.00 65.56 99 PHE A N 1
ATOM 719 C CA . PHE A 1 99 ? 11.060 9.838 -6.592 1.00 65.56 99 PHE A CA 1
ATOM 720 C C . PHE A 1 99 ? 9.786 9.828 -7.436 1.00 65.56 99 PHE A C 1
ATOM 722 O O . PHE A 1 99 ? 9.798 9.405 -8.590 1.00 65.56 99 PHE A O 1
ATOM 729 N N . GLY A 1 100 ? 8.694 10.337 -6.874 1.00 55.97 100 GLY A N 1
ATOM 730 C CA . GLY A 1 100 ? 7.593 10.851 -7.667 1.00 55.97 100 GLY A CA 1
ATOM 731 C C . GLY A 1 100 ? 7.614 12.366 -7.560 1.00 55.97 100 GLY A C 1
ATOM 732 O O . GLY A 1 100 ? 7.156 12.911 -6.561 1.00 55.97 100 GLY A O 1
ATOM 733 N N . ILE A 1 101 ? 8.128 13.059 -8.584 1.00 53.75 101 ILE A N 1
ATOM 734 C CA . ILE A 1 101 ? 7.722 14.454 -8.809 1.00 53.75 101 ILE A CA 1
ATOM 735 C C . ILE A 1 101 ? 6.205 14.424 -8.861 1.00 53.75 101 ILE A C 1
ATOM 737 O O . ILE A 1 101 ? 5.662 13.565 -9.564 1.00 53.75 101 ILE A O 1
ATOM 741 N N . ASN A 1 102 ? 5.580 15.328 -8.108 1.00 54.78 102 ASN A N 1
ATOM 742 C CA . ASN A 1 102 ? 4.239 15.877 -8.268 1.00 54.78 102 ASN A CA 1
ATOM 743 C C . ASN A 1 102 ? 3.791 15.850 -9.736 1.00 54.78 102 ASN A C 1
ATOM 745 O O . ASN A 1 102 ? 3.833 16.840 -10.459 1.00 54.78 102 ASN A O 1
ATOM 749 N N . SER A 1 103 ? 3.393 14.668 -10.192 1.00 56.91 103 SER A N 1
ATOM 750 C CA . SER A 1 103 ? 2.788 14.476 -11.485 1.00 56.91 103 SER A CA 1
ATOM 751 C C . SER A 1 103 ? 1.314 14.675 -11.252 1.00 56.91 103 SER A C 1
ATOM 753 O O . SER A 1 103 ? 0.687 13.886 -10.540 1.00 56.91 103 SER A O 1
ATOM 755 N N . ASN A 1 104 ? 0.764 15.693 -11.896 1.00 63.41 104 ASN A N 1
ATOM 756 C CA . ASN A 1 104 ? -0.669 15.968 -11.895 1.00 63.41 104 ASN A CA 1
ATOM 757 C C . ASN A 1 104 ? -1.502 14.799 -12.476 1.00 63.41 104 ASN A C 1
ATOM 759 O O . ASN A 1 104 ? -2.722 14.878 -12.501 1.00 63.41 104 ASN A O 1
ATOM 763 N N . SER A 1 105 ? -0.855 13.727 -12.950 1.00 75.06 105 SER A N 1
ATOM 764 C CA . SER A 1 105 ? -1.445 12.522 -13.537 1.00 75.06 105 SER A CA 1
ATOM 765 C C . SER A 1 105 ? -1.458 11.287 -12.623 1.00 75.06 105 SER A C 1
ATOM 767 O O . SER A 1 105 ? -1.875 10.220 -13.063 1.00 75.06 105 SER A O 1
ATOM 769 N N . ALA A 1 106 ? -0.992 11.380 -11.373 1.00 78.44 106 ALA A N 1
ATOM 770 C CA . ALA A 1 106 ? -1.010 10.236 -10.460 1.00 78.44 106 ALA A CA 1
ATOM 771 C C . ALA A 1 106 ? -2.341 10.144 -9.699 1.00 78.44 106 ALA A C 1
ATOM 773 O O . ALA A 1 106 ? -2.816 11.123 -9.125 1.00 78.44 106 ALA A O 1
ATOM 774 N N . SER A 1 107 ? -2.918 8.944 -9.679 1.00 83.81 107 SER A N 1
ATOM 775 C CA . SER A 1 107 ? -4.165 8.645 -8.970 1.00 83.81 107 SER A CA 1
ATOM 776 C C . SER A 1 107 ? -3.924 8.310 -7.492 1.00 83.81 107 SER A C 1
ATOM 778 O O . SER A 1 107 ? -2.794 8.092 -7.051 1.00 83.81 107 SER A O 1
ATOM 780 N N . VAL A 1 108 ? -5.003 8.226 -6.715 1.00 81.31 108 VAL A N 1
ATOM 781 C CA . VAL A 1 108 ? -4.992 7.650 -5.362 1.00 81.31 108 VAL A CA 1
ATOM 782 C C . VAL A 1 108 ? -5.612 6.258 -5.429 1.00 81.31 108 VAL A C 1
ATOM 784 O O . VAL A 1 108 ? -6.655 6.080 -6.056 1.00 81.31 108 VAL A O 1
ATOM 787 N N . LYS A 1 109 ? -4.983 5.271 -4.780 1.00 83.75 109 LYS A N 1
ATOM 788 C CA . LYS A 1 109 ? -5.512 3.907 -4.657 1.00 83.75 109 LYS A CA 1
ATOM 789 C C . LYS A 1 109 ? -6.017 3.686 -3.224 1.00 83.75 109 LYS A C 1
ATOM 791 O O . LYS A 1 109 ? -5.202 3.389 -2.350 1.00 83.75 109 LYS A O 1
ATOM 796 N N . PRO A 1 110 ? -7.323 3.875 -2.955 1.00 76.69 110 PRO A N 1
ATOM 797 C CA . PRO A 1 110 ? -7.871 3.656 -1.622 1.00 76.69 110 PRO A CA 1
ATOM 798 C C . PRO A 1 110 ? -7.813 2.170 -1.252 1.00 76.69 110 PRO A C 1
ATOM 800 O O . PRO A 1 110 ? -7.970 1.302 -2.113 1.00 76.69 110 PRO A O 1
ATOM 803 N N . VAL A 1 111 ? -7.619 1.884 0.035 1.00 75.69 111 VAL A N 1
ATOM 804 C CA . VAL A 1 111 ? -7.688 0.528 0.592 1.00 75.69 111 VAL A CA 1
ATOM 805 C C . VAL A 1 111 ? -8.842 0.463 1.574 1.00 75.69 111 VAL A C 1
ATOM 807 O O . VAL A 1 111 ? -8.971 1.311 2.455 1.00 75.69 111 VAL A O 1
ATOM 810 N N . ILE A 1 112 ? -9.672 -0.567 1.434 1.00 73.94 112 ILE A N 1
ATOM 811 C CA . ILE A 1 112 ? -10.733 -0.870 2.390 1.00 73.94 112 ILE A CA 1
ATOM 812 C C . ILE A 1 112 ? -10.219 -1.989 3.289 1.00 73.94 112 ILE A C 1
ATOM 814 O O . ILE A 1 112 ? -10.113 -3.136 2.861 1.00 73.94 112 ILE A O 1
ATOM 818 N N . ASN A 1 113 ? -9.893 -1.640 4.532 1.00 71.12 113 ASN A N 1
ATOM 819 C CA . ASN A 1 113 ? -9.600 -2.623 5.566 1.00 71.12 113 ASN A CA 1
ATOM 820 C C . ASN A 1 113 ? -10.912 -3.094 6.190 1.00 71.12 113 ASN A C 1
ATOM 822 O O . ASN A 1 113 ? -11.679 -2.298 6.729 1.00 71.12 113 ASN A O 1
ATOM 826 N N . ILE A 1 114 ? -11.147 -4.398 6.122 1.00 74.00 114 ILE A N 1
ATOM 827 C CA . ILE A 1 114 ? -12.276 -5.076 6.758 1.00 74.00 114 ILE A CA 1
ATOM 828 C C . ILE A 1 114 ? -11.762 -5.865 7.959 1.00 74.00 114 ILE A C 1
ATOM 830 O O . ILE A 1 114 ? -10.632 -6.360 7.938 1.00 74.00 114 ILE A O 1
ATOM 834 N N . LYS A 1 115 ? -12.560 -5.972 9.027 1.00 72.75 115 LYS A N 1
ATOM 835 C CA . LYS A 1 115 ? -12.171 -6.821 10.157 1.00 72.75 115 LYS A CA 1
ATOM 836 C C . LYS A 1 115 ? -12.188 -8.285 9.711 1.00 72.75 115 LYS A C 1
ATOM 838 O O . LYS A 1 115 ? -12.993 -8.669 8.863 1.00 72.75 115 LYS A O 1
ATOM 843 N N . ALA A 1 116 ? -11.304 -9.099 10.285 1.00 70.19 116 ALA A N 1
ATOM 844 C CA . ALA A 1 116 ? -11.169 -10.507 9.908 1.00 70.19 116 ALA A CA 1
ATOM 845 C C . ALA A 1 116 ? -12.469 -11.309 10.115 1.00 70.19 116 ALA A C 1
ATOM 847 O O . ALA A 1 116 ? -12.751 -12.226 9.351 1.00 70.19 116 ALA A O 1
ATOM 848 N N . ASP A 1 117 ? -13.272 -10.931 11.109 1.00 79.19 117 ASP A N 1
ATOM 849 C CA . ASP A 1 117 ? -14.577 -11.512 11.437 1.00 79.19 117 ASP A CA 1
ATOM 850 C C . ASP A 1 117 ? -15.741 -10.930 10.616 1.00 79.19 117 ASP A C 1
ATOM 852 O O . ASP A 1 117 ? -16.843 -11.466 10.654 1.00 79.19 117 ASP A O 1
ATOM 856 N N . SER A 1 118 ? -15.512 -9.872 9.830 1.00 81.88 118 SER A N 1
ATOM 857 C CA . SER A 1 118 ? -16.531 -9.316 8.928 1.00 81.88 118 SER A CA 1
ATOM 858 C C . SER A 1 118 ? -16.734 -10.159 7.667 1.00 81.88 118 SER A C 1
ATOM 860 O O . SER A 1 118 ? -17.701 -9.936 6.944 1.00 81.88 118 SER A O 1
ATOM 862 N N . LEU A 1 119 ? -15.834 -11.105 7.378 1.00 85.38 119 LEU A N 1
ATOM 863 C CA . LEU A 1 119 ? -15.920 -12.015 6.238 1.00 85.38 119 LEU A CA 1
ATOM 864 C C . LEU A 1 119 ? -16.691 -13.282 6.620 1.00 85.38 119 LEU A C 1
ATOM 866 O O . LEU A 1 119 ? -16.167 -14.143 7.321 1.00 85.38 119 LEU A O 1
ATOM 870 N N . ILE A 1 120 ? -17.918 -13.423 6.116 1.00 87.50 120 ILE A N 1
ATOM 871 C CA . ILE A 1 120 ? -18.794 -14.564 6.443 1.00 87.50 120 ILE A CA 1
ATOM 872 C C . ILE A 1 120 ? -18.762 -15.675 5.388 1.00 87.50 120 ILE A C 1
ATOM 874 O O . ILE A 1 120 ? -19.143 -16.810 5.670 1.00 87.50 120 ILE A O 1
ATOM 878 N N . ALA A 1 121 ? -18.319 -15.365 4.167 1.00 87.75 121 ALA A N 1
ATOM 879 C CA . ALA A 1 121 ? -18.157 -16.330 3.082 1.00 87.75 121 ALA A CA 1
ATOM 880 C C . ALA A 1 121 ? -17.248 -15.782 1.965 1.00 87.75 121 ALA A C 1
ATOM 882 O O . ALA A 1 121 ? -16.877 -14.607 1.952 1.00 87.75 121 ALA A O 1
ATOM 883 N N . GLY A 1 122 ? -16.933 -16.637 0.988 1.00 86.69 122 GLY A N 1
ATOM 884 C CA . GLY A 1 122 ? -16.124 -16.289 -0.182 1.00 86.69 122 GLY A CA 1
ATOM 885 C C . GLY A 1 122 ? -14.645 -16.646 -0.036 1.00 86.69 122 GLY A C 1
ATOM 886 O O . GLY A 1 122 ? -14.155 -16.906 1.056 1.00 86.69 122 GLY A O 1
ATOM 887 N N . LEU A 1 123 ? -13.941 -16.695 -1.168 1.00 85.44 123 LEU A N 1
ATOM 888 C CA . LEU A 1 123 ? -12.507 -17.020 -1.247 1.00 85.44 123 LEU A CA 1
ATOM 889 C C . LEU A 1 123 ? -11.680 -15.873 -1.850 1.00 85.44 123 LEU A C 1
ATOM 891 O O . LEU A 1 123 ? -10.503 -16.053 -2.148 1.00 85.44 123 LEU A O 1
ATOM 895 N N . GLY A 1 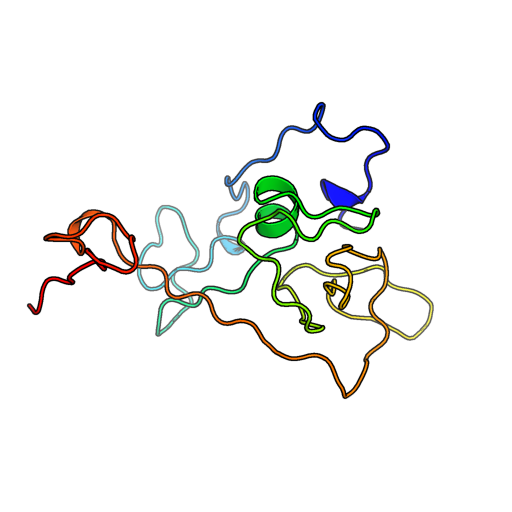124 ? -12.305 -14.723 -2.119 1.00 77.12 124 GLY A N 1
ATOM 896 C CA . GLY A 1 124 ? -11.666 -13.623 -2.846 1.00 77.12 124 GLY A CA 1
ATOM 897 C C . GLY A 1 124 ? -11.400 -13.929 -4.324 1.00 77.12 124 GLY A C 1
ATOM 898 O O . GLY A 1 124 ? -10.634 -13.216 -4.966 1.00 77.12 124 GLY A O 1
ATOM 899 N N . LEU A 1 125 ? -12.022 -14.977 -4.872 1.00 83.75 125 LEU A N 1
ATOM 900 C CA . LEU A 1 125 ? -11.943 -15.324 -6.292 1.00 83.75 125 LEU A CA 1
ATOM 901 C C . LEU A 1 125 ? -13.048 -14.608 -7.068 1.00 83.75 125 LEU A C 1
ATOM 903 O O . LEU A 1 125 ? -14.104 -14.317 -6.510 1.00 83.75 125 LEU A O 1
ATOM 907 N N . LYS A 1 126 ? -12.852 -14.394 -8.372 1.00 82.12 126 LYS A N 1
ATOM 908 C CA . LYS A 1 126 ? -13.868 -13.781 -9.243 1.00 82.12 126 LYS A CA 1
ATOM 909 C C . LYS A 1 126 ? -15.209 -14.521 -9.169 1.00 82.12 126 LYS A C 1
ATOM 911 O O . LYS A 1 126 ? -16.259 -13.891 -9.130 1.00 82.12 126 LYS A O 1
ATOM 916 N N . GLU A 1 127 ? -15.172 -15.850 -9.121 1.00 94.50 127 GLU A N 1
ATOM 917 C CA . GLU A 1 127 ? -16.352 -16.718 -9.056 1.00 94.50 127 GLU A CA 1
ATOM 918 C C . GLU A 1 127 ? -16.901 -16.863 -7.628 1.00 94.50 127 GLU A C 1
ATOM 920 O O . GLU A 1 127 ? -18.041 -17.284 -7.441 1.00 94.50 127 GLU A O 1
ATOM 925 N N . LYS A 1 128 ? -16.087 -16.546 -6.613 1.00 91.38 128 LYS A N 1
ATOM 926 C CA . LYS A 1 128 ? -16.423 -16.650 -5.185 1.00 91.38 128 LYS A CA 1
ATOM 927 C C . LYS A 1 128 ? -15.912 -15.415 -4.430 1.00 91.38 128 LYS A C 1
ATOM 929 O O . LYS A 1 128 ? -14.972 -15.547 -3.631 1.00 91.38 128 LYS A O 1
ATOM 934 N N . PRO A 1 129 ? -16.484 -14.225 -4.693 1.00 87.38 129 PRO A N 1
ATOM 935 C CA . PRO A 1 129 ? -16.062 -12.992 -4.041 1.00 87.38 129 PRO A CA 1
ATOM 936 C C . PRO A 1 129 ? -16.323 -13.063 -2.536 1.00 87.38 129 PRO A C 1
ATOM 938 O O . PRO A 1 129 ? -17.167 -13.835 -2.077 1.00 87.38 129 PRO A O 1
ATOM 941 N N . TYR A 1 130 ? -15.586 -12.262 -1.769 1.00 87.12 130 TYR A N 1
ATOM 942 C CA . TYR A 1 130 ? -15.817 -12.124 -0.335 1.00 87.12 130 TYR A CA 1
ATOM 943 C C . TYR A 1 130 ? -17.205 -11.547 -0.046 1.00 87.12 130 TYR A C 1
ATOM 945 O O . TYR A 1 130 ? -17.636 -10.594 -0.696 1.00 87.12 130 TYR A O 1
ATOM 953 N N . VAL A 1 131 ? -17.882 -12.124 0.945 1.00 89.12 131 VAL A N 1
ATOM 954 C CA . VAL A 1 131 ? -19.195 -11.690 1.428 1.00 89.12 131 VAL A CA 1
ATOM 955 C C . VAL A 1 131 ? -19.027 -11.113 2.825 1.00 89.12 131 VAL A C 1
ATOM 957 O O . VAL A 1 131 ? -18.432 -11.750 3.697 1.00 89.12 131 VAL A O 1
ATOM 960 N N . LEU A 1 132 ? -19.551 -9.905 3.017 1.00 85.25 132 LEU A N 1
ATOM 961 C CA . LEU A 1 132 ? -19.508 -9.197 4.290 1.00 85.25 132 LEU A CA 1
ATOM 962 C C . LEU A 1 132 ? -20.727 -9.551 5.145 1.00 85.25 132 LEU A C 1
ATOM 964 O O . LEU A 1 132 ? -21.826 -9.699 4.605 1.00 85.25 132 LEU A O 1
ATOM 968 N N . SER A 1 133 ? -20.539 -9.648 6.464 1.00 82.00 133 SER A N 1
ATOM 969 C CA . SER A 1 133 ? -21.672 -9.587 7.393 1.00 82.00 133 SER A CA 1
ATOM 970 C C . SER A 1 133 ? -22.324 -8.216 7.274 1.00 82.00 133 SER A C 1
ATOM 972 O O . SER A 1 133 ? -21.637 -7.192 7.279 1.00 82.00 133 SER A O 1
ATOM 974 N N . VAL A 1 134 ? -23.644 -8.207 7.144 1.00 68.69 134 VAL A N 1
ATOM 975 C CA . VAL A 1 134 ? -24.468 -7.013 7.323 1.00 68.69 134 VAL A CA 1
ATOM 976 C C . VAL A 1 134 ? -25.082 -7.134 8.704 1.00 68.69 134 VAL A C 1
ATOM 978 O O . VAL A 1 134 ? -26.102 -7.800 8.869 1.00 68.69 134 VAL A O 1
ATOM 981 N N . ASP A 1 135 ? -24.403 -6.542 9.677 1.00 60.56 135 ASP A N 1
ATOM 982 C CA . ASP A 1 135 ? -24.970 -6.279 10.997 1.00 60.56 135 ASP A CA 1
ATOM 983 C C . ASP A 1 135 ? -25.705 -4.930 10.972 1.00 60.56 135 ASP A C 1
ATOM 985 O O . ASP A 1 135 ? -25.163 -3.971 10.366 1.00 60.56 135 ASP A O 1
#

Sequence (135 aa):
MARGPWDGSSYGNMTVSFTCPQQNDAFTVSDTSKGNGALTYPIGLLSGDDITLAGGWNSANNGYYLYTGNKYWTASAGSCTIGITGNRSISEDGSTPNFGINSNSASVKPVINIKADSLIAGLGLKEKPYVLSVD

Foldseek 3Di:
DDDDPQNDPDQPPDDQDPQDPDQDPADDCCDPPRHDNPDVDDFDFAAPSNLSVQPAYQDQDCPGPPQDLAKAFTPAWADDDVPDTDGFMAHSSRHGDSDDDPDVRHDGDTDDDDDPVQFPFFDCDPVTRTDGDDD

Radius of gyration: 16.75 Å; chains: 1; bounding box: 45×40×39 Å